Protein AF-A0A925NFF3-F1 (afdb_monomer_lite)

Structure (mmCIF, N/CA/C/O backbone):
data_AF-A0A925NFF3-F1
#
_entry.id   AF-A0A925NFF3-F1
#
loop_
_atom_site.group_PDB
_atom_site.id
_atom_site.type_symbol
_atom_site.label_atom_id
_atom_site.labe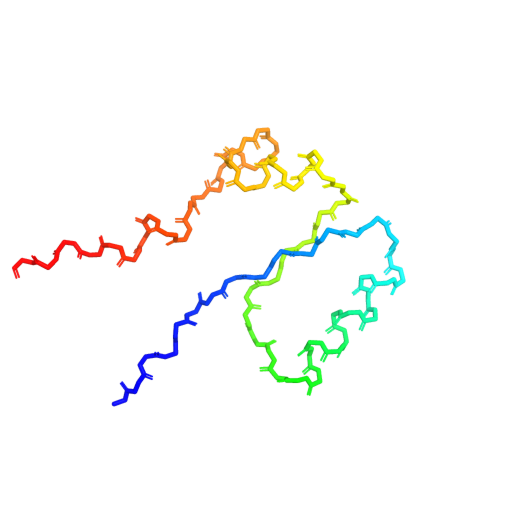l_alt_id
_atom_site.label_comp_id
_atom_site.label_asym_id
_atom_site.label_entity_id
_atom_site.label_seq_id
_atom_site.pdbx_PDB_ins_code
_atom_site.Cartn_x
_atom_site.Cartn_y
_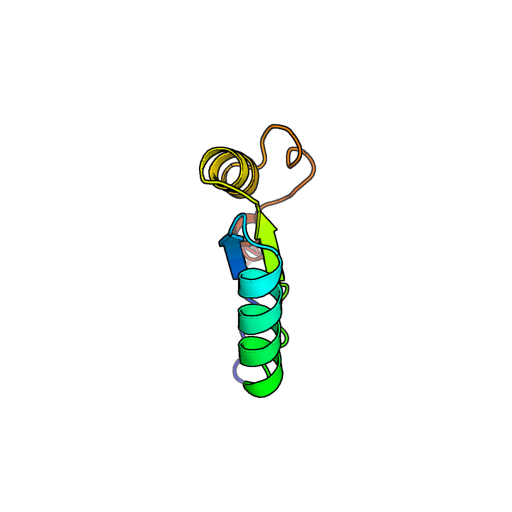atom_site.Cartn_z
_atom_site.occupancy
_atom_site.B_iso_or_equiv
_atom_site.auth_seq_id
_atom_site.auth_comp_id
_atom_site.auth_asym_id
_atom_site.auth_atom_id
_atom_site.pdbx_PDB_model_num
ATOM 1 N N . MET A 1 1 ? 17.312 -23.666 -10.558 1.00 39.00 1 MET A N 1
ATOM 2 C CA . MET A 1 1 ? 16.360 -22.567 -10.822 1.00 39.00 1 MET A CA 1
ATOM 3 C C . MET A 1 1 ? 16.184 -21.821 -9.516 1.00 39.00 1 MET A C 1
ATOM 5 O O . MET A 1 1 ? 15.733 -22.435 -8.561 1.00 39.00 1 MET A O 1
ATOM 9 N N . SER A 1 2 ? 16.634 -20.570 -9.431 1.00 47.78 2 SER A N 1
ATOM 10 C CA . SER A 1 2 ? 16.335 -19.716 -8.280 1.00 47.78 2 SER A CA 1
ATOM 11 C C . SER A 1 2 ? 14.830 -19.461 -8.273 1.00 47.78 2 SER A C 1
ATOM 13 O O . SER A 1 2 ? 14.317 -18.895 -9.240 1.00 47.78 2 SER A O 1
ATOM 15 N N . SER A 1 3 ? 14.118 -19.914 -7.240 1.00 57.44 3 SER A N 1
ATOM 16 C CA . SER A 1 3 ? 12.740 -19.471 -7.026 1.00 57.44 3 SER A CA 1
ATOM 17 C C . SER A 1 3 ? 12.756 -17.952 -6.937 1.00 57.44 3 SER A C 1
ATOM 19 O O . SER A 1 3 ? 13.446 -17.387 -6.093 1.00 57.44 3 SER A O 1
ATOM 21 N N . VAL A 1 4 ? 12.046 -17.288 -7.845 1.00 63.31 4 VAL A N 1
ATOM 22 C CA . VAL A 1 4 ? 11.733 -15.871 -7.689 1.00 63.31 4 VAL A CA 1
ATOM 23 C C . VAL A 1 4 ? 10.808 -15.765 -6.483 1.00 63.31 4 VAL A C 1
ATOM 25 O O . VAL A 1 4 ? 9.670 -16.226 -6.537 1.00 63.31 4 VAL A O 1
ATOM 28 N N . GLU A 1 5 ? 11.307 -15.239 -5.365 1.00 65.88 5 GLU A N 1
ATOM 29 C CA . GLU A 1 5 ? 10.448 -14.978 -4.214 1.00 65.88 5 GLU A CA 1
ATOM 30 C C . GLU A 1 5 ? 9.386 -13.949 -4.607 1.00 65.88 5 GLU A C 1
ATOM 32 O O . GLU A 1 5 ? 9.681 -12.819 -5.004 1.00 65.88 5 GLU A O 1
ATOM 37 N N . ALA A 1 6 ? 8.127 -14.371 -4.541 1.00 71.44 6 ALA A N 1
ATOM 38 C CA . ALA A 1 6 ? 6.986 -13.556 -4.915 1.00 71.44 6 ALA A CA 1
ATOM 39 C C . ALA A 1 6 ? 6.624 -12.587 -3.780 1.00 71.44 6 ALA A C 1
ATOM 41 O O . ALA A 1 6 ? 5.676 -12.826 -3.047 1.00 71.44 6 ALA A O 1
ATOM 42 N N . PHE A 1 7 ? 7.358 -11.486 -3.626 1.00 80.94 7 PHE A N 1
ATOM 43 C CA . PHE A 1 7 ? 7.018 -10.460 -2.634 1.00 80.94 7 PHE A CA 1
ATOM 44 C C . PHE A 1 7 ? 5.791 -9.627 -3.056 1.00 80.94 7 PHE A C 1
ATOM 46 O O . PHE A 1 7 ? 5.428 -9.576 -4.232 1.00 80.94 7 PHE A O 1
ATOM 53 N N . GLU A 1 8 ? 5.144 -8.955 -2.107 1.00 88.50 8 GLU A N 1
ATOM 54 C CA . GLU A 1 8 ? 4.057 -8.000 -2.370 1.00 88.50 8 GLU A CA 1
ATOM 55 C C . GLU A 1 8 ? 4.541 -6.567 -2.102 1.00 88.50 8 GLU A C 1
ATOM 57 O O . GLU A 1 8 ? 5.441 -6.356 -1.292 1.00 88.50 8 GLU A O 1
ATOM 62 N N . ILE A 1 9 ? 3.951 -5.578 -2.778 1.00 91.88 9 ILE A N 1
ATOM 63 C CA . ILE A 1 9 ? 4.274 -4.153 -2.608 1.00 91.88 9 ILE A CA 1
ATOM 64 C C . ILE A 1 9 ? 3.056 -3.441 -2.023 1.00 91.88 9 ILE A C 1
ATOM 66 O O . ILE A 1 9 ? 1.949 -3.599 -2.535 1.00 91.88 9 ILE A O 1
ATOM 70 N N . LEU A 1 10 ? 3.263 -2.632 -0.985 1.00 94.56 10 LEU A N 1
ATOM 71 C CA . LEU A 1 10 ? 2.259 -1.729 -0.426 1.00 94.56 10 LEU A CA 1
ATOM 72 C C . LEU A 1 10 ? 2.678 -0.282 -0.701 1.00 94.56 10 LEU A C 1
ATOM 74 O O . LEU A 1 10 ? 3.776 0.124 -0.327 1.00 94.56 10 LEU A O 1
ATOM 78 N N . ILE A 1 11 ? 1.807 0.482 -1.353 1.00 96.25 11 ILE A N 1
ATOM 79 C CA . ILE A 1 11 ? 1.967 1.917 -1.598 1.00 96.25 11 ILE A CA 1
ATOM 80 C C . ILE A 1 11 ? 1.033 2.662 -0.643 1.00 96.25 11 ILE A C 1
ATOM 82 O O . ILE A 1 11 ? -0.154 2.349 -0.593 1.00 96.25 11 ILE A O 1
ATOM 86 N N . VAL A 1 12 ? 1.564 3.645 0.083 1.00 96.81 12 VAL A N 1
ATOM 87 C CA . VAL A 1 12 ? 0.788 4.545 0.948 1.00 96.81 12 VAL A CA 1
ATOM 88 C C . VAL A 1 12 ? 0.758 5.915 0.281 1.00 96.81 12 VAL A C 1
ATOM 90 O O . VAL A 1 12 ? 1.773 6.605 0.276 1.00 96.81 12 VAL A O 1
ATOM 93 N N . GLU A 1 13 ? -0.362 6.260 -0.347 1.00 97.50 13 GLU A N 1
ATOM 94 C CA . GLU A 1 13 ? -0.510 7.483 -1.140 1.00 97.50 13 GLU A CA 1
ATOM 95 C C . GLU A 1 13 ? -1.993 7.879 -1.246 1.00 97.50 13 GLU A C 1
ATOM 97 O O . GLU A 1 13 ? -2.829 7.082 -1.689 1.00 97.50 13 GLU A O 1
ATOM 102 N N . ASP A 1 14 ? -2.337 9.113 -0.870 1.00 96.19 14 ASP A N 1
ATOM 103 C CA . ASP A 1 14 ? -3.707 9.634 -0.942 1.00 96.19 14 ASP A CA 1
ATOM 104 C C . ASP A 1 14 ? -4.001 10.355 -2.268 1.00 96.19 14 ASP A C 1
ATOM 106 O O . ASP A 1 14 ? -5.178 10.500 -2.645 1.00 96.19 14 ASP A O 1
ATOM 110 N N . ASN A 1 15 ? -2.964 10.739 -3.020 1.00 97.81 15 ASN A N 1
ATOM 111 C CA . ASN A 1 15 ? -3.086 11.368 -4.324 1.00 97.81 15 ASN A CA 1
ATOM 112 C C . ASN A 1 15 ? -3.179 10.338 -5.461 1.00 97.81 15 ASN A C 1
ATOM 114 O O . ASN A 1 15 ? -2.221 9.676 -5.864 1.00 97.81 15 ASN A O 1
ATOM 118 N N . ARG A 1 16 ? -4.356 10.283 -6.091 1.00 94.69 16 ARG A N 1
ATOM 119 C CA . ARG A 1 16 ? -4.641 9.379 -7.219 1.00 94.69 16 ARG A CA 1
ATOM 120 C C . ARG A 1 16 ? -3.683 9.540 -8.403 1.00 94.69 16 ARG A C 1
ATOM 122 O O . ARG A 1 16 ? -3.448 8.562 -9.114 1.00 94.69 16 ARG A O 1
ATOM 129 N N . LEU A 1 17 ? -3.182 10.751 -8.657 1.00 97.19 17 LEU A N 1
ATOM 130 C CA . LEU A 1 17 ? -2.243 10.992 -9.752 1.00 97.19 17 LEU A CA 1
ATOM 131 C C . LEU A 1 17 ? -0.883 10.353 -9.451 1.00 97.19 17 LEU A C 1
ATOM 133 O O . LEU A 1 17 ? -0.315 9.698 -10.325 1.00 97.19 17 LEU A O 1
ATOM 137 N N . ASP A 1 18 ? -0.410 10.485 -8.215 1.00 97.19 18 ASP A N 1
ATOM 138 C CA . ASP A 1 18 ? 0.886 9.966 -7.775 1.00 97.19 18 ASP A CA 1
ATOM 139 C C . ASP A 1 18 ? 0.876 8.432 -7.716 1.00 97.19 18 ASP A C 1
ATOM 141 O O . ASP A 1 18 ? 1.816 7.786 -8.197 1.00 97.19 18 ASP A O 1
ATOM 145 N N . VAL A 1 19 ? -0.244 7.832 -7.288 1.00 96.38 19 VAL A N 1
ATOM 146 C CA . VAL A 1 19 ? -0.489 6.382 -7.410 1.00 96.38 19 VAL A CA 1
ATOM 147 C C . VAL A 1 19 ? -0.336 5.927 -8.860 1.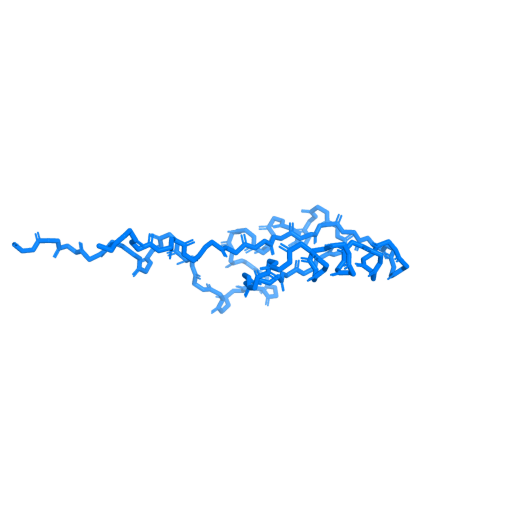00 96.38 19 VAL A C 1
ATOM 149 O O . VAL A 1 19 ? 0.426 5.005 -9.148 1.00 96.38 19 VAL A O 1
ATOM 152 N N . GLU A 1 20 ? -1.034 6.566 -9.799 1.00 96.06 20 GLU A N 1
ATOM 153 C CA . GLU A 1 20 ? -1.015 6.151 -11.205 1.00 96.06 20 GLU A CA 1
ATOM 154 C C . GLU A 1 20 ? 0.373 6.332 -11.839 1.00 96.06 20 GLU A C 1
ATOM 156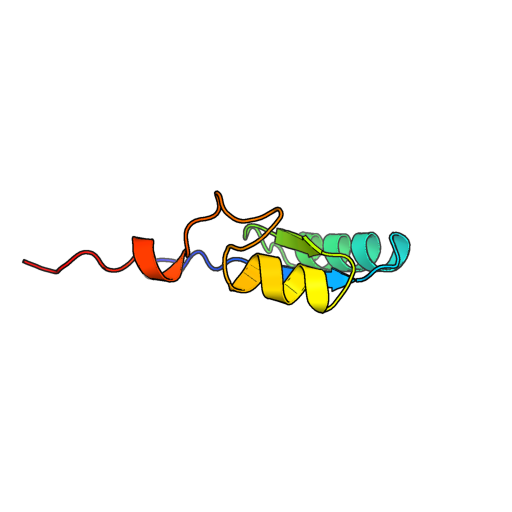 O O . GLU A 1 20 ? 0.821 5.473 -12.606 1.00 96.06 20 GLU A O 1
ATOM 161 N N . MET A 1 21 ? 1.094 7.405 -11.500 1.00 97.00 21 MET A N 1
ATOM 162 C CA . MET A 1 21 ? 2.478 7.602 -11.945 1.00 97.00 21 MET A CA 1
ATOM 163 C C . MET A 1 21 ? 3.405 6.507 -11.409 1.00 97.00 21 MET A C 1
ATOM 165 O O . MET A 1 21 ? 4.185 5.935 -12.179 1.00 97.00 21 MET A O 1
ATOM 169 N N . THR A 1 22 ? 3.270 6.158 -10.131 1.00 95.38 22 THR A N 1
ATOM 170 C CA . THR A 1 22 ? 4.054 5.095 -9.492 1.00 95.38 22 THR A CA 1
ATOM 171 C C . THR A 1 22 ? 3.759 3.740 -10.129 1.00 95.38 22 THR A C 1
ATOM 173 O O . THR A 1 22 ? 4.678 3.047 -10.569 1.00 95.38 22 THR A O 1
ATOM 176 N N . LEU A 1 23 ? 2.480 3.389 -10.301 1.00 94.31 23 LEU A N 1
ATOM 177 C CA . LEU A 1 23 ? 2.059 2.148 -10.959 1.00 94.31 23 LEU A CA 1
ATOM 178 C C . LEU A 1 23 ? 2.590 2.050 -12.393 1.00 94.31 23 LEU A C 1
ATOM 180 O O . LEU A 1 23 ? 3.026 0.980 -12.822 1.00 94.31 23 LEU A O 1
ATOM 184 N N . ARG A 1 24 ? 2.603 3.154 -13.148 1.00 94.88 24 ARG A N 1
ATOM 185 C CA . ARG A 1 24 ? 3.215 3.193 -14.486 1.00 94.88 24 ARG A CA 1
ATOM 186 C C . ARG A 1 24 ? 4.718 2.940 -14.439 1.00 94.88 24 ARG A C 1
ATOM 188 O O . ARG A 1 24 ? 5.218 2.220 -15.301 1.00 94.88 24 ARG A O 1
ATOM 195 N N . GLY A 1 25 ? 5.428 3.511 -13.467 1.00 94.81 25 GLY A N 1
ATOM 196 C CA . GLY A 1 25 ? 6.857 3.264 -13.257 1.00 94.81 25 GLY A CA 1
ATOM 197 C C . GLY A 1 25 ? 7.151 1.789 -12.979 1.00 94.81 25 GLY A C 1
ATOM 198 O O . GLY A 1 25 ? 7.969 1.186 -13.672 1.00 94.81 25 GLY A O 1
ATOM 199 N N . LEU A 1 26 ? 6.409 1.186 -12.047 1.00 92.38 26 LEU A N 1
ATOM 200 C CA . LEU A 1 26 ? 6.543 -0.231 -11.689 1.00 92.38 26 LEU A CA 1
ATOM 201 C C . LEU A 1 26 ? 6.252 -1.156 -12.883 1.00 92.38 26 LEU A C 1
ATOM 203 O O . LEU A 1 26 ? 7.022 -2.078 -13.154 1.00 92.38 26 LEU A O 1
ATOM 207 N N . ARG A 1 27 ? 5.196 -0.868 -13.660 1.00 90.00 27 ARG A N 1
ATOM 208 C CA . ARG A 1 27 ? 4.868 -1.618 -14.888 1.00 90.00 27 ARG A CA 1
ATOM 209 C C . ARG A 1 27 ? 5.982 -1.530 -15.930 1.00 90.00 27 ARG A C 1
ATOM 211 O O . ARG A 1 27 ? 6.329 -2.541 -16.528 1.00 90.00 27 ARG A O 1
ATOM 218 N N . LYS A 1 28 ? 6.568 -0.344 -16.137 1.00 93.69 28 LYS A N 1
ATOM 219 C CA . LYS A 1 28 ? 7.704 -0.160 -17.062 1.00 93.69 28 LYS A CA 1
ATOM 220 C C . LYS A 1 28 ? 8.950 -0.932 -16.622 1.00 93.69 28 LYS A C 1
ATOM 222 O O . LYS A 1 28 ? 9.727 -1.345 -17.475 1.00 93.69 28 LYS A O 1
ATOM 227 N N . ALA A 1 29 ? 9.123 -1.141 -15.319 1.00 90.25 29 ALA A N 1
ATOM 228 C CA . ALA A 1 29 ? 10.206 -1.939 -14.752 1.00 90.25 29 ALA A CA 1
ATOM 229 C C . ALA A 1 29 ? 9.933 -3.461 -14.773 1.00 90.25 29 ALA A C 1
ATOM 231 O O . ALA A 1 29 ? 10.728 -4.218 -14.223 1.00 90.25 29 ALA A O 1
ATOM 232 N N . ASN A 1 30 ? 8.838 -3.921 -15.398 1.00 86.62 30 ASN A N 1
ATOM 233 C CA . ASN A 1 30 ? 8.402 -5.325 -15.414 1.00 86.62 30 ASN A CA 1
ATOM 234 C C . ASN A 1 30 ? 8.217 -5.939 -14.014 1.00 86.62 30 ASN A C 1
ATOM 236 O O . ASN A 1 30 ? 8.393 -7.143 -13.824 1.00 86.62 30 ASN A O 1
ATOM 240 N N . ILE A 1 31 ? 7.832 -5.124 -13.030 1.00 85.06 31 ILE A N 1
ATOM 241 C CA . ILE A 1 31 ? 7.471 -5.616 -11.701 1.00 85.06 31 ILE A CA 1
ATOM 242 C C . ILE A 1 31 ? 6.054 -6.190 -11.783 1.00 85.06 31 ILE A C 1
ATOM 244 O O . ILE A 1 31 ? 5.082 -5.457 -11.968 1.00 85.06 31 ILE A O 1
ATOM 248 N N . VAL A 1 32 ? 5.949 -7.516 -11.671 1.00 77.56 32 VAL A N 1
ATOM 249 C CA . VAL A 1 32 ? 4.690 -8.284 -11.780 1.00 77.56 32 VAL A CA 1
ATOM 250 C C . VAL A 1 32 ? 4.125 -8.711 -10.422 1.00 77.56 32 VAL A C 1
ATOM 252 O O . VAL A 1 32 ? 3.144 -9.448 -10.347 1.00 77.56 32 VAL A O 1
ATOM 255 N N . ASN A 1 33 ? 4.757 -8.257 -9.343 1.00 84.56 33 ASN A N 1
ATOM 256 C CA . ASN A 1 33 ? 4.350 -8.506 -7.969 1.00 84.56 33 ASN A CA 1
ATOM 257 C C . ASN A 1 33 ? 2.956 -7.930 -7.685 1.00 84.56 33 ASN A C 1
ATOM 259 O O . ASN A 1 33 ? 2.514 -6.966 -8.314 1.00 84.56 33 ASN A O 1
ATOM 263 N N . ARG A 1 34 ? 2.254 -8.508 -6.707 1.00 88.62 34 ARG A N 1
ATOM 264 C CA . ARG A 1 34 ? 0.958 -7.984 -6.266 1.00 88.62 34 ARG A CA 1
ATOM 265 C C . ARG A 1 34 ? 1.174 -6.628 -5.585 1.00 88.62 34 ARG A C 1
ATOM 267 O O . ARG A 1 34 ? 1.935 -6.541 -4.625 1.00 88.62 34 ARG A O 1
ATOM 274 N N . ILE A 1 35 ? 0.502 -5.592 -6.088 1.00 91.69 35 ILE A N 1
ATOM 275 C CA . ILE A 1 35 ? 0.576 -4.223 -5.563 1.00 91.69 35 ILE A CA 1
ATOM 276 C C . ILE A 1 35 ? -0.733 -3.891 -4.849 1.00 91.69 35 ILE A C 1
ATOM 278 O O . ILE A 1 35 ? -1.812 -4.096 -5.406 1.00 91.69 35 ILE A O 1
ATOM 282 N N . HIS A 1 36 ? -0.621 -3.346 -3.644 1.00 94.06 36 HIS A N 1
ATOM 283 C CA . HIS A 1 36 ? -1.716 -2.793 -2.851 1.00 94.06 36 HIS A CA 1
ATOM 284 C C . HIS A 1 36 ? -1.502 -1.299 -2.674 1.00 94.06 36 HIS A C 1
ATOM 286 O O . HIS A 1 36 ? -0.364 -0.839 -2.604 1.00 94.06 36 HIS A O 1
ATOM 292 N N . VAL A 1 37 ? -2.596 -0.550 -2.602 1.00 95.19 37 VAL A N 1
ATOM 293 C CA . VAL A 1 37 ? -2.572 0.897 -2.397 1.00 95.19 37 VAL A CA 1
ATOM 294 C C . VAL A 1 37 ? -3.510 1.215 -1.248 1.00 95.19 37 VAL A C 1
ATOM 296 O O . VAL A 1 37 ? -4.662 0.785 -1.272 1.00 95.19 37 VAL A O 1
ATOM 299 N N . VAL A 1 38 ? -3.007 1.959 -0.275 1.00 96.50 38 VAL A N 1
ATOM 300 C CA . VAL A 1 38 ? -3.753 2.493 0.867 1.00 96.50 38 VAL A CA 1
ATOM 301 C C . VAL A 1 38 ? -3.551 4.001 0.916 1.00 96.50 38 VAL A C 1
ATOM 303 O O . VAL A 1 38 ? -2.563 4.514 0.386 1.00 96.50 38 VAL A O 1
ATOM 306 N N . ARG A 1 39 ? -4.495 4.725 1.507 1.00 95.88 39 ARG A N 1
ATOM 307 C CA . ARG A 1 39 ? -4.531 6.188 1.432 1.00 95.88 39 ARG A CA 1
ATOM 308 C C . ARG A 1 39 ? -3.655 6.855 2.479 1.00 95.88 39 ARG A C 1
ATOM 310 O O . ARG A 1 39 ? -3.119 7.920 2.218 1.00 95.88 39 ARG A O 1
ATOM 317 N N . ASP A 1 40 ? -3.503 6.254 3.652 1.00 96.06 40 ASP A N 1
ATOM 318 C CA . ASP A 1 40 ? -2.768 6.869 4.752 1.00 96.06 40 ASP A CA 1
ATOM 319 C C . ASP A 1 40 ? -2.075 5.837 5.652 1.00 96.06 40 ASP A C 1
ATOM 321 O O . ASP A 1 40 ? -2.143 4.624 5.440 1.00 96.06 40 ASP A O 1
ATOM 325 N N . GLY A 1 41 ? -1.360 6.342 6.659 1.00 96.06 41 GLY A N 1
ATOM 326 C CA . GLY A 1 41 ? -0.632 5.509 7.607 1.00 96.06 41 GLY A CA 1
ATOM 327 C C . GLY A 1 41 ? -1.533 4.654 8.498 1.00 96.06 41 GLY A C 1
ATOM 328 O O . GLY A 1 41 ? -1.126 3.557 8.863 1.00 96.06 41 GLY A O 1
ATOM 329 N N . ALA A 1 42 ? -2.741 5.111 8.838 1.00 96.69 42 ALA A N 1
ATOM 330 C CA . ALA A 1 42 ? -3.662 4.318 9.648 1.00 96.69 42 ALA A CA 1
ATOM 331 C C . ALA A 1 42 ? -4.156 3.109 8.845 1.00 96.69 42 ALA A C 1
ATOM 333 O O . ALA A 1 42 ? -4.054 1.976 9.312 1.00 96.69 42 ALA A O 1
ATOM 334 N N . GLU A 1 43 ? -4.566 3.332 7.597 1.00 96.00 43 GLU A N 1
ATOM 335 C CA . GLU A 1 43 ? -4.947 2.263 6.677 1.00 96.00 43 GLU A CA 1
ATOM 336 C C . GLU A 1 43 ? -3.764 1.324 6.376 1.00 96.00 43 GLU A C 1
ATOM 338 O O . GLU A 1 43 ? -3.938 0.109 6.276 1.00 96.00 43 GLU A O 1
ATOM 343 N N . ALA A 1 44 ? -2.539 1.853 6.300 1.00 95.31 44 ALA A N 1
ATOM 344 C CA . ALA A 1 44 ? -1.335 1.038 6.154 1.00 95.31 44 ALA A CA 1
ATOM 345 C C . ALA A 1 44 ? -1.090 0.123 7.360 1.00 95.31 44 ALA A C 1
ATOM 347 O O . ALA A 1 44 ? -0.714 -1.034 7.175 1.00 95.31 44 ALA A O 1
ATOM 348 N N . LEU A 1 45 ? -1.310 0.609 8.583 1.00 95.00 45 LEU A N 1
ATOM 349 C CA . LEU A 1 45 ? -1.192 -0.211 9.789 1.00 95.00 45 LEU A CA 1
ATOM 350 C C . LEU A 1 45 ? -2.279 -1.286 9.825 1.00 95.00 45 LEU A C 1
ATOM 352 O O . LEU A 1 45 ? -1.947 -2.446 10.050 1.00 95.00 45 LEU A O 1
ATOM 356 N N . GLU A 1 46 ? -3.536 -0.945 9.524 1.00 94.56 46 GLU A N 1
ATOM 357 C CA . GLU A 1 46 ? -4.615 -1.939 9.414 1.00 94.56 46 GLU A CA 1
ATOM 358 C C . GLU A 1 46 ? -4.284 -3.012 8.364 1.00 94.56 46 GLU A C 1
ATOM 360 O O . GLU A 1 46 ? -4.459 -4.209 8.608 1.00 94.56 46 GLU A O 1
ATOM 365 N N . PHE A 1 47 ? -3.735 -2.605 7.216 1.00 93.31 47 PHE A N 1
ATOM 366 C CA . PHE A 1 47 ? -3.290 -3.519 6.167 1.00 93.31 47 PHE A CA 1
ATOM 367 C C . PHE A 1 47 ? -2.160 -4.441 6.639 1.00 93.31 47 PHE A C 1
ATOM 369 O O . PHE A 1 47 ? -2.198 -5.648 6.381 1.00 93.31 47 PHE A O 1
ATOM 376 N N . LEU A 1 48 ? -1.143 -3.881 7.300 1.00 91.00 48 LEU A N 1
ATOM 377 C CA . LEU A 1 48 ? 0.015 -4.629 7.781 1.00 91.00 48 LEU A CA 1
ATOM 378 C C . LEU A 1 48 ? -0.375 -5.596 8.892 1.00 91.00 48 LEU A C 1
ATOM 380 O O . LEU A 1 48 ? 0.076 -6.735 8.854 1.00 91.00 48 LEU A O 1
ATOM 384 N N . PHE A 1 49 ? -1.226 -5.177 9.830 1.00 91.94 49 PHE A N 1
ATOM 385 C CA . PHE A 1 49 ? -1.625 -6.002 10.966 1.00 91.94 49 PHE A CA 1
ATOM 386 C C . PHE A 1 49 ? -2.781 -6.964 10.673 1.00 91.94 49 PHE A C 1
ATOM 388 O O . PHE A 1 49 ? -3.081 -7.821 11.503 1.00 91.94 49 PHE A O 1
ATOM 395 N N . CYS A 1 50 ? -3.356 -6.900 9.464 1.00 92.31 50 CYS A N 1
ATOM 396 C CA . CYS A 1 50 ? -4.562 -7.636 9.080 1.00 92.31 50 CYS A CA 1
ATOM 397 C C . CYS A 1 50 ? -5.715 -7.334 10.052 1.00 92.31 50 CYS A C 1
ATOM 399 O O . CYS A 1 50 ? -6.328 -8.235 10.620 1.00 92.31 50 CYS A O 1
ATOM 401 N N . GLU A 1 51 ? -5.988 -6.048 10.254 1.00 92.44 51 GLU A N 1
ATOM 402 C CA . GLU A 1 51 ? -7.037 -5.528 11.134 1.00 92.44 51 GLU A CA 1
ATOM 403 C C . GLU A 1 51 ? -8.057 -4.705 10.333 1.00 92.44 51 GLU A C 1
ATOM 405 O O . GLU A 1 51 ? -7.884 -4.469 9.136 1.00 92.44 51 GLU A O 1
ATOM 410 N N . GLY A 1 52 ? -9.151 -4.293 10.981 1.00 92.19 52 GLY A N 1
ATOM 411 C CA . GLY A 1 52 ? -10.145 -3.398 10.382 1.00 92.19 52 GLY A CA 1
ATOM 412 C C . GLY A 1 52 ? -10.689 -3.915 9.047 1.00 92.19 52 GLY A C 1
ATOM 413 O O . GLY A 1 52 ? -11.183 -5.045 8.954 1.00 92.19 52 GLY A O 1
ATOM 414 N N . ALA A 1 53 ? -10.569 -3.096 7.999 1.00 89.94 53 ALA A N 1
ATOM 415 C CA . ALA A 1 53 ? -10.999 -3.453 6.643 1.00 89.94 53 ALA A CA 1
ATOM 416 C C . ALA A 1 53 ? -10.207 -4.629 6.029 1.00 89.94 53 ALA A C 1
ATOM 418 O O . ALA A 1 53 ? -10.668 -5.259 5.074 1.00 89.94 53 ALA A O 1
ATOM 419 N N . TYR A 1 54 ? -9.044 -4.961 6.594 1.00 91.75 54 TYR A N 1
ATOM 420 C CA . TYR A 1 54 ? -8.121 -5.987 6.112 1.00 91.75 54 TYR A CA 1
ATOM 421 C C . TYR A 1 54 ? -8.095 -7.245 6.990 1.00 91.75 54 TYR A C 1
ATOM 423 O O . TYR A 1 54 ? -7.244 -8.108 6.784 1.00 91.75 54 TYR A O 1
ATOM 431 N N . ALA A 1 55 ? -9.057 -7.420 7.902 1.00 89.75 55 ALA A N 1
ATOM 432 C CA . ALA A 1 55 ? -9.125 -8.570 8.815 1.00 89.75 55 ALA A CA 1
ATOM 433 C C . ALA A 1 55 ? -9.165 -9.950 8.127 1.00 89.75 55 ALA A C 1
ATOM 435 O O . ALA A 1 55 ? -8.759 -10.958 8.701 1.00 89.75 55 ALA A O 1
ATOM 436 N N . ALA A 1 56 ? -9.646 -10.016 6.881 1.00 87.44 56 ALA A N 1
ATOM 437 C CA . ALA A 1 56 ? -9.671 -11.251 6.094 1.00 87.44 56 ALA A CA 1
ATOM 438 C C . ALA A 1 56 ? -8.338 -11.557 5.379 1.00 87.44 56 ALA A C 1
ATOM 440 O O . ALA A 1 56 ? -8.190 -12.622 4.770 1.00 87.44 56 ALA A O 1
ATOM 441 N N . ARG A 1 57 ? -7.370 -10.633 5.406 1.00 8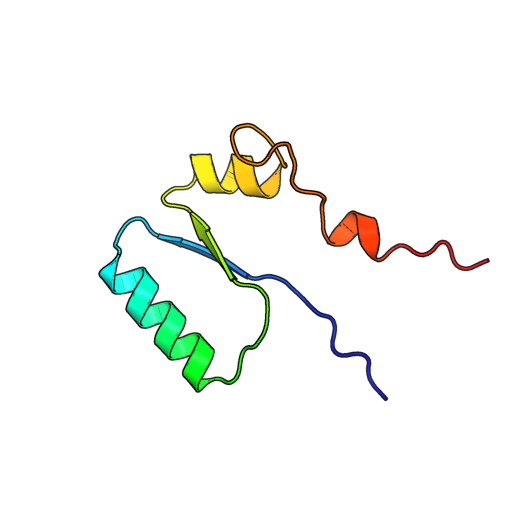5.06 57 ARG A N 1
ATOM 442 C CA . ARG A 1 57 ? -6.049 -10.825 4.808 1.00 85.06 57 ARG A CA 1
ATOM 443 C C . ARG A 1 57 ? -5.241 -11.800 5.668 1.00 85.06 57 ARG A C 1
ATOM 445 O O . ARG A 1 57 ? -5.272 -11.749 6.890 1.00 85.06 57 ARG A O 1
ATOM 452 N N . ARG A 1 58 ? -4.495 -12.696 5.020 1.00 74.00 58 ARG A N 1
ATOM 453 C CA . ARG A 1 58 ? -3.492 -13.543 5.680 1.00 74.00 58 ARG A CA 1
ATOM 454 C C . ARG A 1 58 ? -2.106 -13.036 5.317 1.00 74.00 58 ARG A C 1
ATOM 456 O O . ARG A 1 58 ? -1.864 -12.708 4.156 1.00 74.00 58 ARG A O 1
ATOM 463 N N . TYR A 1 59 ? -1.200 -13.004 6.290 1.00 67.25 59 TYR A N 1
ATOM 464 C CA . TYR A 1 59 ? 0.199 -12.670 6.044 1.00 67.25 59 TYR A CA 1
ATOM 465 C C . TYR A 1 59 ? 0.803 -13.602 4.997 1.00 67.25 59 TYR A C 1
ATOM 467 O O . TYR A 1 59 ? 0.732 -14.824 5.131 1.00 67.25 59 TYR A O 1
ATOM 475 N N . TRP A 1 60 ? 1.474 -13.019 4.005 1.00 62.28 60 TRP A N 1
ATOM 476 C CA . TRP A 1 60 ? 2.306 -13.778 3.072 1.00 62.28 60 TRP A CA 1
ATOM 477 C C . TRP A 1 60 ? 3.439 -14.511 3.815 1.00 62.28 60 TRP A C 1
ATOM 479 O O . TRP A 1 60 ? 3.727 -15.666 3.516 1.00 62.28 60 TRP A O 1
ATOM 489 N N . LEU A 1 61 ? 3.983 -13.896 4.877 1.00 58.06 61 LEU A N 1
ATOM 490 C CA . LEU A 1 61 ? 4.992 -14.500 5.759 1.00 58.06 61 LEU A CA 1
ATOM 491 C C . LEU A 1 61 ? 4.507 -15.781 6.463 1.00 58.06 61 LEU A C 1
ATOM 493 O O . LEU A 1 61 ? 5.311 -16.671 6.697 1.00 58.06 61 LEU A O 1
ATOM 497 N N . MET A 1 62 ? 3.206 -15.926 6.743 1.00 55.78 62 MET A N 1
ATOM 498 C CA . MET A 1 62 ? 2.666 -17.141 7.378 1.00 55.78 62 MET A CA 1
ATOM 499 C C . MET A 1 62 ? 2.397 -18.291 6.397 1.00 55.78 62 MET A C 1
ATOM 501 O O . MET A 1 62 ? 2.083 -19.393 6.837 1.00 55.78 62 MET A O 1
ATOM 505 N N . LEU A 1 63 ? 2.453 -18.057 5.082 1.00 58.69 63 LEU A N 1
ATOM 506 C CA . LEU A 1 63 ? 2.116 -19.073 4.074 1.00 58.69 63 LEU A CA 1
ATOM 507 C C . LEU A 1 63 ? 3.342 -19.732 3.427 1.00 58.69 63 LEU A C 1
ATOM 509 O O . LEU A 1 63 ? 3.173 -20.739 2.745 1.00 58.69 63 LEU A O 1
ATOM 513 N N . ASN A 1 64 ? 4.551 -19.210 3.660 1.00 51.53 64 ASN A N 1
ATOM 514 C CA . ASN A 1 64 ? 5.792 -19.766 3.103 1.00 51.53 64 ASN A CA 1
ATOM 515 C C . ASN A 1 64 ? 6.645 -20.541 4.112 1.00 51.53 64 ASN A C 1
ATOM 517 O O . ASN A 1 64 ? 7.684 -21.080 3.741 1.00 51.53 64 ASN A O 1
ATOM 521 N N . GLU A 1 65 ? 6.196 -20.672 5.359 1.00 54.59 65 GLU A N 1
ATOM 522 C CA . GLU A 1 65 ? 6.744 -21.677 6.265 1.00 54.59 65 GLU A CA 1
ATOM 523 C C . GLU A 1 65 ? 6.052 -23.015 5.991 1.00 54.59 65 GLU A C 1
ATOM 525 O O . GLU A 1 65 ? 5.122 -23.424 6.683 1.00 54.59 65 GLU A O 1
ATOM 530 N N . THR A 1 66 ? 6.493 -23.726 4.952 1.00 52.12 66 THR A N 1
ATOM 531 C CA . THR A 1 66 ? 6.342 -25.183 4.977 1.00 52.12 66 THR A CA 1
ATOM 532 C C . THR A 1 66 ? 7.224 -25.688 6.117 1.00 52.12 66 THR A C 1
ATOM 534 O O . THR A 1 66 ? 8.435 -25.460 6.046 1.00 52.12 66 THR A O 1
ATOM 537 N N . PRO A 1 67 ? 6.691 -26.377 7.145 1.00 46.38 67 PRO A N 1
ATOM 538 C CA . PRO A 1 67 ? 7.546 -27.138 8.032 1.00 46.38 67 PRO A CA 1
ATOM 539 C C . PRO A 1 67 ? 8.196 -28.207 7.159 1.00 46.38 67 PRO A C 1
ATOM 541 O O . PRO A 1 67 ? 7.536 -29.145 6.709 1.00 46.38 67 PRO A O 1
ATOM 544 N N . SER A 1 68 ? 9.474 -28.011 6.845 1.00 52.12 68 SER A N 1
ATOM 545 C CA . SER A 1 68 ? 10.325 -29.056 6.299 1.00 52.12 68 SER A CA 1
ATOM 546 C C . SER A 1 68 ? 10.244 -30.237 7.262 1.00 52.12 68 SER A C 1
ATOM 548 O O . SER A 1 68 ? 10.691 -30.132 8.405 1.00 52.12 68 SER A O 1
ATOM 550 N N . SER A 1 69 ? 9.566 -31.294 6.810 1.00 51.03 69 SER A N 1
ATOM 551 C CA . SER A 1 69 ? 9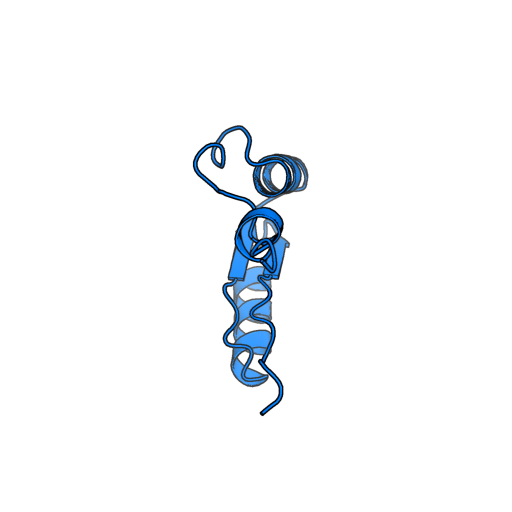.624 -32.622 7.424 1.00 51.03 69 SER A CA 1
ATOM 552 C C . SER A 1 69 ? 11.017 -33.210 7.259 1.00 51.03 69 SER A C 1
ATOM 554 O O . SER A 1 69 ? 11.647 -32.916 6.216 1.00 51.03 69 SER A O 1
#

pLDDT: mean 83.42, std 16.68, range [39.0, 97.81]

Sequence (69 aa):
MSSVEAFEILIVEDNRLDVEMTLRGLRKANIVNRIHVVRDGAEALEFLFCEGAYAARRYWLMLNETPSS

Foldseek 3Di:
DPPPPQDEEEAAAQDPVVVVVVVVVCVVVVNPHHYHYHHHDVRVVCCVVCHDVRVVDDDPVVVPPPPDD

Secondary structure (DSSP, 8-state):
-------EEEEE-S-HHHHHHHHHHHHHTT--SEEEEESSHHHHHHHHHT-GGGTT---GGGTS-----

Radius of gyration: 14.57 Å; chains: 1; bounding box: 27×44×28 Å